Protein AF-A0A7V0X147-F1 (afdb_monomer)

Sequence (167 aa):
MKLLFHTTAVLPLVLAFLLTGSRGYAANDAGSRASFTRGGWVGARYVGMGKAAEVTANDVFAIYWNPAGLSSLKARETLSQDEVSEKARRGEIKDITEKDLIRFSEEGSEKNFLQVGVSACMLDIEREAGFFGAAFNLFKGVGGAGVYTIQSRDIESRDESGAFVKN

Foldseek 3Di:
DPVVVVVVVVVVVVVVVVVPPPPDPPLPPVDDPCCVLVVLFFDPVCVVVVSPCLVPPQAQCCVRRPVVSQQNVQLDPADDPVRQVVCVVVVVVVPHDVVSVVCPPPPDSPNKDKGWGKGKDASDPQKIKIKIKIWIDDPNGIDMDMDIDMGGRDDQDADPVRDTDDD

Structure (mmCIF, N/CA/C/O backbone):
data_AF-A0A7V0X147-F1
#
_entry.id   AF-A0A7V0X147-F1
#
loop_
_atom_site.group_PDB
_atom_site.id
_atom_site.type_symbol
_atom_site.label_atom_id
_atom_site.label_alt_id
_atom_site.label_comp_id
_atom_site.label_asym_id
_atom_site.label_entity_id
_atom_site.label_seq_id
_atom_site.pdbx_PDB_ins_code
_atom_site.Cartn_x
_atom_site.Cartn_y
_atom_site.Cartn_z
_atom_site.occupancy
_atom_site.B_iso_or_equiv
_atom_site.auth_seq_id
_atom_site.auth_comp_id
_atom_site.auth_asym_id
_atom_site.auth_atom_id
_atom_site.pdbx_PDB_model_num
ATOM 1 N N . MET A 1 1 ? 13.358 49.218 -32.669 1.00 52.78 1 MET A N 1
ATOM 2 C CA . MET A 1 1 ? 13.447 47.848 -33.233 1.00 52.78 1 MET A CA 1
ATOM 3 C C . MET A 1 1 ? 14.453 46.936 -32.494 1.00 52.78 1 MET A C 1
ATOM 5 O O . MET A 1 1 ? 15.038 46.068 -33.120 1.00 52.78 1 MET A O 1
ATOM 9 N N . LYS A 1 2 ? 14.671 47.092 -31.170 1.00 46.34 2 LYS A N 1
ATOM 10 C CA . LYS A 1 2 ? 15.605 46.253 -30.372 1.00 46.34 2 LYS A CA 1
ATOM 11 C C . LYS A 1 2 ? 14.904 45.264 -29.417 1.00 46.34 2 LYS A C 1
ATOM 13 O O . LYS A 1 2 ? 15.499 44.252 -29.070 1.00 46.34 2 LYS A O 1
ATOM 18 N N . LEU A 1 3 ? 13.641 45.509 -29.041 1.00 49.47 3 LEU A N 1
ATOM 19 C CA . LEU A 1 3 ? 12.877 44.633 -28.132 1.00 49.47 3 LEU A CA 1
ATOM 20 C C . LEU A 1 3 ? 12.336 43.349 -28.796 1.00 49.47 3 LEU A C 1
ATOM 22 O O . LEU A 1 3 ? 12.219 42.328 -28.123 1.00 49.47 3 LEU A O 1
ATOM 26 N N . LEU A 1 4 ? 12.042 43.374 -30.104 1.00 52.47 4 LEU A N 1
ATOM 27 C CA . LEU A 1 4 ? 11.552 42.184 -30.819 1.00 52.47 4 LEU A CA 1
ATOM 28 C C . LEU A 1 4 ? 12.638 41.106 -30.986 1.00 52.47 4 LEU A C 1
ATOM 30 O O . LEU A 1 4 ? 12.338 39.929 -30.874 1.00 52.47 4 LEU A O 1
ATOM 34 N N . PHE A 1 5 ? 13.904 41.493 -31.176 1.00 51.41 5 PHE A N 1
ATOM 35 C CA . PHE A 1 5 ? 15.001 40.533 -31.368 1.00 51.41 5 PHE A CA 1
ATOM 36 C C . PHE A 1 5 ? 15.363 39.751 -30.095 1.00 51.41 5 PHE A C 1
ATOM 38 O O . PHE A 1 5 ? 15.752 38.588 -30.179 1.00 51.41 5 PHE A O 1
ATOM 45 N N . HIS A 1 6 ? 15.214 40.364 -28.915 1.00 54.12 6 HIS A N 1
ATOM 46 C CA . HIS A 1 6 ? 15.492 39.691 -27.642 1.00 54.12 6 HIS A CA 1
ATOM 47 C C . HIS A 1 6 ? 14.435 38.622 -27.339 1.00 54.12 6 HIS A C 1
ATOM 49 O O . HIS A 1 6 ? 14.774 37.525 -26.917 1.00 54.12 6 HIS A O 1
ATOM 55 N N . THR A 1 7 ? 13.159 38.897 -27.616 1.00 55.97 7 THR A N 1
ATOM 56 C CA . THR A 1 7 ? 12.064 37.944 -27.366 1.00 55.97 7 THR A CA 1
ATOM 57 C C . THR A 1 7 ? 12.078 36.765 -28.343 1.00 55.97 7 THR A C 1
ATOM 59 O O . THR A 1 7 ? 11.852 35.630 -27.924 1.00 55.97 7 THR A O 1
ATOM 62 N N . THR A 1 8 ? 12.447 36.985 -29.611 1.00 60.41 8 THR A N 1
ATOM 63 C CA . THR A 1 8 ? 12.590 35.906 -30.606 1.00 60.41 8 THR A CA 1
ATOM 64 C C . THR A 1 8 ? 13.800 35.001 -30.367 1.00 60.41 8 THR A C 1
ATOM 66 O O . THR A 1 8 ? 13.773 33.852 -30.791 1.00 60.41 8 THR A O 1
ATOM 69 N N . ALA A 1 9 ? 14.851 35.485 -29.692 1.00 62.03 9 ALA A N 1
ATOM 70 C CA . ALA A 1 9 ? 16.043 34.693 -29.366 1.00 62.03 9 ALA A CA 1
ATOM 71 C C . ALA A 1 9 ? 15.890 33.864 -28.076 1.00 62.03 9 ALA A C 1
ATOM 73 O O . ALA A 1 9 ? 16.497 32.803 -27.945 1.00 62.03 9 ALA A O 1
ATOM 74 N N . VAL A 1 10 ? 15.052 34.312 -27.135 1.00 70.44 10 VAL A N 1
ATOM 75 C CA . VAL A 1 10 ? 14.797 33.599 -25.870 1.00 70.44 10 VAL A CA 1
ATOM 76 C C . VAL A 1 10 ? 13.910 32.369 -26.089 1.00 70.44 10 VAL A C 1
ATOM 78 O O . VAL A 1 10 ? 14.137 31.333 -25.470 1.00 70.44 10 VAL A O 1
ATOM 81 N N . LEU A 1 11 ? 12.947 32.440 -27.012 1.00 71.94 11 LEU A N 1
ATOM 82 C CA . LEU A 1 11 ? 12.031 31.334 -27.316 1.00 71.94 11 LEU A CA 1
ATOM 83 C C . LEU A 1 11 ? 12.739 30.026 -27.751 1.00 71.94 11 LEU A C 1
ATOM 85 O O . LEU A 1 11 ? 12.450 28.982 -27.163 1.00 71.94 11 LEU A O 1
ATOM 89 N N . PRO A 1 12 ? 13.688 30.030 -28.714 1.00 74.31 12 PRO A N 1
ATOM 90 C CA . PRO A 1 12 ? 14.413 28.819 -29.095 1.00 74.31 12 PRO A CA 1
ATOM 91 C C . PRO A 1 12 ? 15.383 28.344 -28.006 1.00 74.31 12 PRO A C 1
ATOM 93 O O . PRO A 1 12 ? 15.622 27.146 -27.905 1.00 74.31 12 PRO A O 1
ATOM 96 N N . LEU A 1 13 ? 15.905 29.242 -27.162 1.00 76.38 13 LEU A N 1
ATOM 97 C CA . LEU A 1 13 ? 16.784 28.884 -26.043 1.00 76.38 13 LEU A CA 1
ATOM 98 C C . LEU A 1 13 ? 16.019 28.128 -24.944 1.00 76.38 13 LEU A C 1
ATOM 100 O O . LEU A 1 13 ? 16.493 27.114 -24.437 1.00 76.38 13 LEU A O 1
ATOM 104 N N . VAL A 1 14 ? 14.808 28.587 -24.617 1.00 76.19 14 VAL A N 1
ATOM 105 C CA . VAL A 1 14 ? 13.903 27.906 -23.678 1.00 76.19 14 VAL A CA 1
ATOM 106 C C . VAL A 1 14 ? 13.452 26.559 -24.249 1.00 76.19 14 VAL A C 1
ATOM 108 O O . VAL A 1 14 ? 13.434 25.563 -23.528 1.00 76.19 14 VAL A O 1
ATOM 111 N N . LEU A 1 15 ? 13.160 26.497 -25.552 1.00 74.44 15 LEU A N 1
ATOM 112 C CA . LEU A 1 15 ? 12.795 25.250 -26.223 1.00 74.44 15 LEU A CA 1
ATOM 113 C C . LEU A 1 15 ? 13.964 24.250 -26.262 1.00 74.44 15 LEU A C 1
ATOM 115 O O . LEU A 1 15 ? 13.760 23.064 -26.020 1.00 74.44 15 LEU A O 1
ATOM 119 N N . ALA A 1 16 ? 15.195 24.718 -26.484 1.00 74.25 16 ALA A N 1
ATOM 120 C CA . ALA A 1 16 ? 16.396 23.888 -26.413 1.00 74.25 16 ALA A CA 1
ATOM 121 C C . ALA A 1 16 ? 16.647 23.359 -24.990 1.00 74.25 16 ALA A C 1
ATOM 123 O O . ALA A 1 16 ? 16.967 22.183 -24.836 1.00 74.25 16 ALA A O 1
ATOM 124 N N . PHE A 1 17 ? 16.426 24.182 -23.956 1.00 72.06 17 PHE A N 1
ATOM 125 C CA . PHE A 1 17 ? 16.556 23.769 -22.555 1.00 72.06 17 PHE A CA 1
ATOM 126 C C . PHE A 1 17 ? 15.520 22.700 -22.162 1.00 72.06 17 PHE A C 1
ATOM 128 O O . PHE A 1 17 ? 15.862 21.717 -21.502 1.00 72.06 17 PHE A O 1
ATOM 135 N N . LEU A 1 18 ? 14.276 22.838 -22.640 1.00 67.44 18 LEU A N 1
ATOM 136 C CA . LEU A 1 18 ? 13.210 21.843 -22.455 1.00 67.44 18 LEU A CA 1
ATOM 137 C C . LEU A 1 18 ? 13.515 20.511 -23.161 1.00 67.44 18 LEU A C 1
ATOM 139 O O . LEU A 1 18 ? 13.162 19.453 -22.646 1.00 67.44 18 LEU A O 1
ATOM 143 N N . LEU A 1 19 ? 14.203 20.545 -24.307 1.00 64.12 19 LEU A N 1
ATOM 144 C CA . LEU A 1 19 ? 14.570 19.348 -25.073 1.00 64.12 19 LEU A CA 1
ATOM 145 C C . LEU A 1 19 ? 15.818 18.628 -24.531 1.00 64.12 19 LEU A C 1
ATOM 147 O O . LEU A 1 19 ? 16.007 17.446 -24.810 1.00 64.12 19 LEU A O 1
ATOM 151 N N . THR A 1 20 ? 16.663 19.301 -23.742 1.00 62.69 20 THR A N 1
ATOM 152 C CA . THR A 1 20 ? 17.850 18.693 -23.110 1.00 62.69 20 THR A CA 1
ATOM 153 C C . THR A 1 20 ? 17.591 18.076 -21.733 1.00 62.69 20 THR A C 1
ATOM 155 O O . THR A 1 20 ? 18.425 17.311 -21.252 1.00 62.69 20 THR A O 1
ATOM 158 N N . GLY A 1 21 ? 16.442 18.356 -21.106 1.00 58.91 21 GLY A N 1
ATOM 159 C CA . GLY A 1 21 ? 16.106 17.882 -19.754 1.00 58.91 21 GLY A CA 1
ATOM 160 C C . GLY A 1 21 ? 15.777 16.388 -19.625 1.00 58.91 21 GLY A C 1
ATOM 161 O O . GLY A 1 21 ? 15.539 15.915 -18.520 1.00 58.91 21 GLY A O 1
ATOM 162 N N . SER A 1 22 ? 15.755 15.629 -20.723 1.00 57.16 22 SER A N 1
ATOM 163 C CA . SER A 1 22 ? 15.325 14.221 -20.749 1.00 57.16 22 SER A CA 1
ATOM 164 C C . SER A 1 22 ? 16.465 13.204 -20.886 1.00 57.16 22 SER A C 1
ATOM 166 O O . SER A 1 22 ? 16.212 12.015 -21.081 1.00 57.16 22 SER A O 1
ATOM 168 N N . ARG A 1 23 ? 17.732 13.622 -20.762 1.00 53.44 23 ARG A N 1
ATOM 169 C CA . ARG A 1 23 ? 18.873 12.698 -20.855 1.00 53.44 23 ARG A CA 1
ATOM 170 C C . ARG A 1 23 ? 19.369 12.242 -19.486 1.00 53.44 23 ARG A C 1
ATOM 172 O O . ARG A 1 23 ? 20.129 12.946 -18.833 1.00 53.44 23 ARG A O 1
ATOM 179 N N . GLY A 1 24 ? 19.002 11.007 -19.138 1.00 50.97 24 GLY A N 1
ATOM 180 C CA . GLY A 1 24 ? 19.807 10.147 -18.269 1.00 50.97 24 GLY A CA 1
ATOM 181 C C . GLY A 1 24 ? 19.207 9.805 -16.910 1.00 50.97 24 GLY A C 1
ATOM 182 O O . GLY A 1 24 ? 19.814 10.109 -15.891 1.00 50.97 24 GLY A O 1
ATOM 183 N N . TYR A 1 25 ? 18.093 9.069 -16.876 1.00 50.16 25 TYR A N 1
ATOM 184 C CA . TYR A 1 25 ? 17.913 8.100 -15.792 1.00 50.16 25 TYR A CA 1
ATOM 185 C C . TYR A 1 25 ? 18.657 6.829 -16.196 1.00 50.16 25 TYR A C 1
ATOM 187 O O . TYR A 1 25 ? 18.119 5.970 -16.885 1.00 50.16 25 TYR A O 1
ATOM 195 N N . ALA A 1 26 ? 19.932 6.739 -15.819 1.00 47.38 26 ALA A N 1
ATOM 196 C CA . ALA A 1 26 ? 20.618 5.457 -15.814 1.00 47.38 26 ALA A CA 1
ATOM 197 C C . ALA A 1 26 ? 19.990 4.616 -14.693 1.00 47.38 26 ALA A C 1
ATOM 199 O O . ALA A 1 26 ? 20.231 4.862 -13.510 1.00 47.38 26 ALA A O 1
ATOM 200 N N . ALA A 1 27 ? 19.126 3.672 -15.068 1.00 51.88 27 ALA A N 1
ATOM 201 C CA . ALA A 1 27 ? 18.569 2.682 -14.161 1.00 51.88 27 ALA A CA 1
ATOM 202 C C . ALA A 1 27 ? 19.708 1.777 -13.667 1.00 51.88 27 ALA A C 1
ATOM 204 O O . ALA A 1 27 ? 20.129 0.846 -14.343 1.00 51.88 27 ALA A O 1
ATOM 205 N N . ASN A 1 28 ? 20.243 2.072 -12.483 1.00 48.94 28 ASN A N 1
ATOM 206 C CA . ASN A 1 28 ? 21.369 1.332 -11.904 1.00 48.94 28 ASN A CA 1
ATOM 207 C C . ASN A 1 28 ? 20.924 0.096 -11.094 1.00 48.94 28 ASN A C 1
ATOM 209 O O . ASN A 1 28 ? 21.684 -0.424 -10.286 1.00 48.94 28 A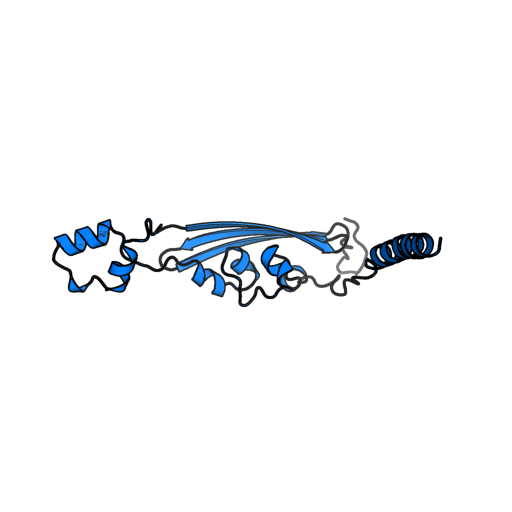SN A O 1
ATOM 213 N N . ASP A 1 29 ? 19.682 -0.364 -11.286 1.00 50.59 29 ASP A N 1
ATOM 214 C CA . ASP A 1 29 ? 19.067 -1.455 -10.509 1.00 50.59 29 ASP A CA 1
ATOM 215 C C . ASP A 1 29 ? 18.455 -2.548 -11.418 1.00 50.59 29 ASP A C 1
ATOM 217 O O . ASP A 1 29 ? 17.536 -3.284 -11.043 1.00 50.59 29 ASP A O 1
ATOM 221 N N . ALA A 1 30 ? 18.971 -2.650 -12.650 1.00 46.66 30 ALA A N 1
ATOM 222 C CA . ALA A 1 30 ? 18.431 -3.462 -13.747 1.00 46.66 30 ALA A CA 1
ATOM 223 C C . ALA A 1 30 ? 18.626 -4.990 -13.595 1.00 46.66 30 ALA A C 1
ATOM 225 O O . ALA A 1 30 ? 18.165 -5.769 -14.428 1.00 46.66 30 ALA A O 1
ATOM 226 N N . GLY A 1 31 ? 19.244 -5.480 -12.517 1.00 51.84 31 GLY A N 1
ATOM 227 C CA . GLY A 1 31 ? 19.569 -6.909 -12.366 1.00 51.84 31 GLY A CA 1
ATOM 228 C C . GLY A 1 31 ? 18.990 -7.612 -11.140 1.00 51.84 31 GLY A C 1
ATOM 229 O O . GLY A 1 31 ? 19.037 -8.841 -11.070 1.00 51.84 31 GLY A O 1
ATOM 230 N N . SER A 1 32 ? 18.462 -6.885 -10.150 1.00 56.84 32 SER A N 1
ATOM 231 C CA . SER A 1 32 ? 18.075 -7.529 -8.895 1.00 56.84 32 SER A CA 1
ATOM 232 C C . SER A 1 32 ? 16.745 -8.264 -9.049 1.00 56.84 32 SER A C 1
ATOM 234 O O . SER A 1 32 ? 15.712 -7.676 -9.359 1.00 56.84 32 SER A O 1
ATOM 236 N N . ARG A 1 33 ? 16.729 -9.565 -8.740 1.00 57.81 33 ARG A N 1
ATOM 237 C CA . ARG A 1 33 ? 15.488 -10.361 -8.673 1.00 57.81 33 ARG A CA 1
ATOM 238 C C . ARG A 1 33 ? 14.479 -9.799 -7.657 1.00 57.81 33 ARG A C 1
ATOM 240 O O . ARG A 1 33 ? 13.333 -10.217 -7.678 1.00 57.81 33 ARG A O 1
ATOM 247 N N . ALA A 1 34 ? 14.887 -8.850 -6.805 1.00 60.16 34 ALA A N 1
ATOM 248 C CA . ALA A 1 34 ? 14.052 -8.135 -5.839 1.00 60.16 34 ALA A CA 1
ATOM 249 C C . ALA A 1 34 ? 13.796 -6.650 -6.194 1.00 60.16 34 ALA A C 1
ATOM 251 O O . ALA A 1 34 ? 13.282 -5.910 -5.356 1.00 60.16 34 ALA A O 1
ATOM 252 N N . SER A 1 35 ? 14.122 -6.176 -7.408 1.00 60.06 35 SER A N 1
ATOM 253 C CA . SER A 1 35 ? 13.930 -4.757 -7.782 1.00 60.06 35 SER A CA 1
ATOM 254 C C . SER A 1 35 ? 12.469 -4.297 -7.652 1.00 60.06 35 SER A C 1
ATOM 256 O O . SER A 1 35 ? 12.202 -3.121 -7.422 1.00 60.06 35 SER A O 1
ATOM 258 N N . PHE A 1 36 ? 11.505 -5.218 -7.713 1.00 63.56 36 PHE A N 1
ATOM 259 C CA . PHE A 1 36 ? 10.085 -4.907 -7.558 1.00 63.56 36 PHE A CA 1
ATOM 260 C C . PHE A 1 36 ? 9.676 -4.506 -6.134 1.00 63.56 36 PHE A C 1
ATOM 262 O O . PHE A 1 36 ? 8.744 -3.720 -5.996 1.00 63.56 36 PHE A O 1
ATOM 269 N N . THR A 1 37 ? 10.343 -4.980 -5.077 1.00 66.75 37 THR A N 1
ATOM 270 C CA . THR A 1 37 ? 10.067 -4.516 -3.701 1.00 66.75 37 THR A CA 1
ATOM 271 C C . THR A 1 37 ? 10.859 -3.263 -3.348 1.00 66.75 37 THR A C 1
ATOM 273 O O . THR A 1 37 ? 10.400 -2.460 -2.546 1.00 66.75 37 THR A O 1
ATOM 276 N N . ARG A 1 38 ? 12.023 -3.053 -3.974 1.00 69.06 38 ARG A N 1
ATOM 277 C CA . ARG A 1 38 ? 12.865 -1.863 -3.747 1.00 69.06 38 ARG A CA 1
ATOM 278 C C . ARG A 1 38 ? 12.480 -0.650 -4.589 1.00 69.06 38 ARG A C 1
ATOM 280 O O . ARG A 1 38 ? 12.786 0.476 -4.212 1.00 69.06 38 ARG A O 1
ATOM 287 N N . GLY A 1 39 ? 11.814 -0.864 -5.723 1.00 71.12 39 GLY A N 1
ATOM 288 C CA . GLY A 1 39 ? 11.533 0.186 -6.700 1.00 71.12 39 GLY A CA 1
ATOM 289 C C . GLY A 1 39 ? 10.588 1.281 -6.203 1.00 71.12 39 GLY A C 1
ATOM 290 O O . GLY A 1 39 ? 10.624 2.384 -6.749 1.00 71.12 39 GLY A O 1
ATOM 291 N N . GLY A 1 40 ? 9.783 1.015 -5.170 1.00 78.31 40 GLY A N 1
ATOM 292 C CA . GLY A 1 40 ? 8.925 2.018 -4.548 1.00 78.31 40 GLY A CA 1
ATOM 293 C C . GLY A 1 40 ? 7.929 2.638 -5.531 1.00 78.31 40 GLY A C 1
ATOM 294 O O . GLY A 1 40 ? 7.903 3.855 -5.701 1.00 78.31 40 GLY A O 1
ATOM 295 N N . TRP A 1 41 ? 7.177 1.799 -6.243 1.00 82.88 41 TRP A N 1
ATOM 296 C CA . TRP A 1 41 ? 6.396 2.199 -7.423 1.00 82.88 41 TRP A CA 1
ATOM 297 C C . TRP A 1 41 ? 4.878 2.043 -7.269 1.00 82.88 41 TRP A C 1
ATOM 299 O O . TRP A 1 41 ? 4.116 2.519 -8.110 1.00 82.88 41 TRP A O 1
ATOM 309 N N . VAL A 1 42 ? 4.420 1.366 -6.215 1.00 87.44 42 VAL A N 1
ATOM 310 C CA . VAL A 1 42 ? 2.998 1.078 -6.014 1.00 87.44 42 VAL A CA 1
ATOM 311 C C . VAL A 1 42 ? 2.267 2.330 -5.521 1.00 87.44 42 VAL A C 1
ATOM 313 O O . VAL A 1 42 ? 2.596 2.883 -4.478 1.00 87.44 42 VAL A O 1
ATOM 316 N N . GLY A 1 43 ? 1.243 2.773 -6.249 1.00 87.38 43 GLY A N 1
ATOM 317 C CA . GLY A 1 43 ? 0.426 3.930 -5.884 1.00 87.38 43 GLY A CA 1
ATOM 318 C C . GLY A 1 43 ? 1.048 5.263 -6.318 1.00 87.38 43 GLY A C 1
ATOM 319 O O . GLY A 1 43 ? 2.035 5.739 -5.758 1.00 87.38 43 GLY A O 1
ATOM 320 N N . ALA A 1 44 ? 0.405 5.920 -7.288 1.00 86.69 44 ALA A N 1
ATOM 321 C CA . ALA A 1 44 ? 0.894 7.161 -7.898 1.00 86.69 44 ALA A CA 1
ATOM 322 C C . ALA A 1 44 ? 1.126 8.298 -6.887 1.00 86.69 44 ALA A C 1
ATOM 324 O O . ALA A 1 44 ? 2.093 9.047 -7.012 1.00 86.69 44 ALA A O 1
ATOM 325 N N . ARG A 1 45 ? 0.280 8.394 -5.850 1.00 88.62 45 ARG A N 1
ATOM 326 C CA . ARG A 1 45 ? 0.427 9.366 -4.753 1.00 88.62 45 ARG A CA 1
ATOM 327 C C . ARG A 1 45 ? 1.797 9.246 -4.087 1.00 88.62 45 ARG A C 1
ATOM 329 O O . ARG A 1 45 ? 2.493 10.239 -3.916 1.00 88.62 45 ARG A O 1
ATOM 336 N N . TYR A 1 46 ? 2.189 8.027 -3.745 1.00 89.6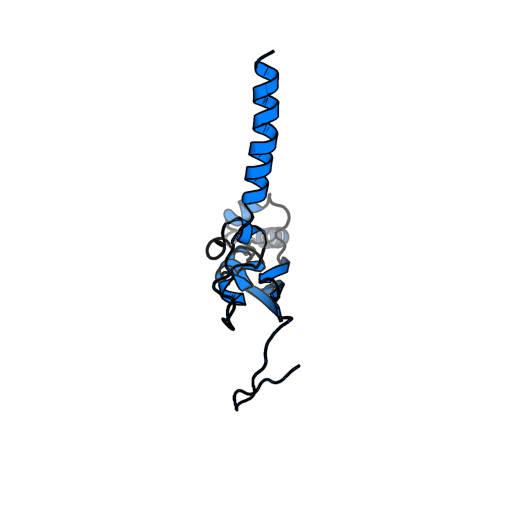2 46 TYR A N 1
ATOM 337 C CA . TYR A 1 46 ? 3.423 7.757 -3.020 1.00 89.62 46 TYR A CA 1
ATOM 338 C C . TYR A 1 46 ? 4.662 7.931 -3.893 1.00 89.62 46 TYR A C 1
ATOM 340 O O . TYR A 1 46 ? 5.685 8.433 -3.427 1.00 89.62 46 TYR A O 1
ATOM 348 N N . VAL A 1 47 ? 4.545 7.595 -5.179 1.00 88.62 47 VAL A N 1
ATOM 349 C CA . VAL A 1 47 ? 5.580 7.895 -6.174 1.00 88.62 47 VAL A CA 1
ATOM 350 C C . VAL A 1 47 ? 5.773 9.408 -6.307 1.00 88.62 47 VAL A C 1
ATOM 352 O O . VAL A 1 47 ? 6.905 9.882 -6.237 1.00 88.62 47 VAL A O 1
ATOM 355 N N . GLY A 1 48 ? 4.684 10.180 -6.405 1.00 85.94 48 GLY A N 1
ATOM 356 C CA . GLY A 1 48 ? 4.725 11.646 -6.446 1.00 85.94 48 GLY A CA 1
ATOM 357 C C . GLY A 1 48 ? 5.301 12.286 -5.177 1.00 85.94 48 GLY A C 1
ATOM 358 O O . GLY A 1 48 ? 5.918 13.343 -5.245 1.00 85.94 48 GLY A O 1
ATOM 359 N N . MET A 1 49 ? 5.179 11.6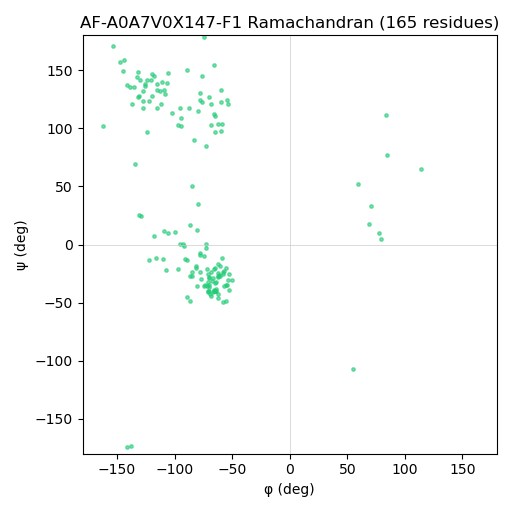14 -4.030 1.00 87.69 49 MET A N 1
ATOM 360 C CA . MET A 1 49 ? 5.800 12.011 -2.759 1.00 87.69 49 MET A CA 1
ATOM 361 C C . MET A 1 49 ? 7.284 11.616 -2.651 1.00 87.69 49 MET A C 1
ATOM 363 O O . MET A 1 49 ? 7.851 11.646 -1.561 1.00 87.69 49 MET A O 1
ATOM 367 N N . GLY A 1 50 ? 7.922 11.206 -3.750 1.00 87.25 50 GLY A N 1
ATOM 368 C CA . GLY A 1 50 ? 9.328 10.811 -3.745 1.00 87.25 50 GLY A CA 1
ATOM 369 C C . GLY A 1 50 ? 9.577 9.492 -3.017 1.00 87.25 50 GLY A C 1
ATOM 370 O O . GLY A 1 50 ? 10.631 9.326 -2.412 1.00 87.25 50 GLY A O 1
ATOM 371 N N . LYS A 1 51 ? 8.617 8.554 -3.070 1.00 87.81 51 LYS A N 1
ATOM 372 C CA . LYS A 1 51 ? 8.700 7.217 -2.449 1.00 87.81 51 LYS A CA 1
ATOM 373 C C . LYS A 1 51 ? 8.674 7.225 -0.912 1.00 87.81 51 LYS A C 1
ATOM 375 O O . LYS A 1 51 ? 8.985 6.217 -0.288 1.00 87.81 51 LYS A O 1
ATOM 380 N N . ALA A 1 52 ? 8.225 8.318 -0.288 1.00 85.88 52 ALA A N 1
ATOM 381 C CA . ALA A 1 52 ? 8.093 8.470 1.170 1.00 85.88 52 ALA A CA 1
ATOM 382 C C . ALA A 1 52 ? 6.830 7.796 1.762 1.00 85.88 52 ALA A C 1
ATOM 384 O O . ALA A 1 52 ? 6.189 8.302 2.689 1.00 85.88 52 ALA A O 1
ATOM 385 N N . ALA A 1 53 ? 6.428 6.661 1.198 1.00 86.75 53 ALA A N 1
ATOM 386 C CA . ALA A 1 53 ? 5.186 5.984 1.554 1.00 86.75 53 ALA A CA 1
ATOM 387 C C . ALA A 1 53 ? 5.276 5.186 2.859 1.00 86.75 53 ALA A C 1
ATOM 389 O O . ALA A 1 53 ? 4.257 4.923 3.482 1.00 86.75 53 ALA A O 1
ATOM 390 N N . GLU A 1 54 ? 6.479 4.786 3.270 1.00 85.75 54 GLU A N 1
ATOM 391 C CA . GLU A 1 54 ? 6.697 3.898 4.419 1.00 85.75 54 GLU A CA 1
ATOM 392 C C . GLU A 1 54 ? 6.035 4.423 5.703 1.00 85.75 54 GLU A C 1
ATOM 394 O O . GLU A 1 54 ? 5.492 3.653 6.492 1.00 85.75 54 GLU A O 1
ATOM 399 N N . VAL A 1 55 ? 6.010 5.746 5.883 1.00 87.56 55 VAL A N 1
ATOM 400 C CA . VAL A 1 55 ? 5.404 6.407 7.052 1.00 87.56 55 VAL A CA 1
ATOM 401 C C . VAL A 1 55 ? 3.979 6.896 6.771 1.00 87.56 55 VAL A C 1
ATOM 403 O O . VAL A 1 55 ? 3.208 7.135 7.696 1.00 87.56 55 VAL A O 1
ATOM 406 N N . THR A 1 56 ? 3.617 7.076 5.499 1.00 88.69 56 THR A N 1
ATOM 407 C CA . THR A 1 56 ? 2.395 7.795 5.101 1.00 88.69 56 THR A CA 1
ATOM 408 C C . THR A 1 56 ? 1.315 6.906 4.497 1.00 88.69 56 THR A C 1
ATOM 410 O O . THR A 1 56 ? 0.182 7.366 4.350 1.00 88.69 56 THR A O 1
ATOM 413 N N . ALA A 1 57 ? 1.638 5.656 4.157 1.00 89.88 57 ALA A N 1
ATOM 414 C CA . ALA A 1 57 ? 0.703 4.723 3.555 1.00 89.88 57 ALA A CA 1
ATOM 415 C C . ALA A 1 57 ? -0.422 4.379 4.533 1.00 89.88 57 ALA A C 1
ATOM 417 O O . ALA A 1 57 ? -0.211 3.731 5.555 1.00 89.88 57 ALA A O 1
ATOM 418 N N . ASN A 1 58 ? -1.625 4.831 4.199 1.00 89.94 58 ASN A N 1
ATOM 419 C CA . ASN A 1 58 ? -2.828 4.688 5.013 1.00 89.94 58 ASN A CA 1
ATOM 420 C C . ASN A 1 58 ? -4.018 4.152 4.202 1.00 89.94 58 ASN A C 1
ATOM 422 O O . ASN A 1 58 ? -5.172 4.418 4.521 1.00 89.94 58 ASN A O 1
ATOM 426 N N . ASP A 1 59 ? -3.722 3.432 3.121 1.00 89.38 59 ASP A N 1
ATOM 427 C CA . ASP A 1 59 ? -4.676 2.848 2.182 1.00 89.38 59 ASP A CA 1
ATOM 428 C C . ASP A 1 59 ? -4.249 1.423 1.786 1.00 89.38 59 ASP A C 1
ATOM 430 O O . ASP A 1 59 ? -3.299 0.859 2.324 1.00 89.38 59 ASP A O 1
ATOM 434 N N . VAL A 1 60 ? -4.951 0.821 0.832 1.00 90.81 60 VAL A N 1
ATOM 435 C CA . VAL A 1 60 ? -4.662 -0.505 0.271 1.00 90.81 60 VAL A CA 1
ATOM 436 C C . VAL A 1 60 ? -3.218 -0.663 -0.231 1.00 90.81 60 VAL A C 1
ATOM 438 O O . VAL A 1 60 ? -2.685 -1.772 -0.218 1.00 90.81 60 VAL A O 1
ATOM 441 N N . PHE A 1 61 ? -2.534 0.419 -0.615 1.00 91.38 61 PHE A N 1
ATOM 442 C CA . PHE A 1 61 ? -1.130 0.364 -1.021 1.00 91.38 61 PHE A CA 1
ATOM 443 C C . PHE A 1 61 ? -0.174 0.194 0.174 1.00 91.38 61 PHE A C 1
ATOM 445 O O . PHE A 1 61 ? 0.994 -0.147 -0.024 1.00 91.38 61 PHE A O 1
ATOM 452 N N . ALA A 1 62 ? -0.657 0.322 1.416 1.00 92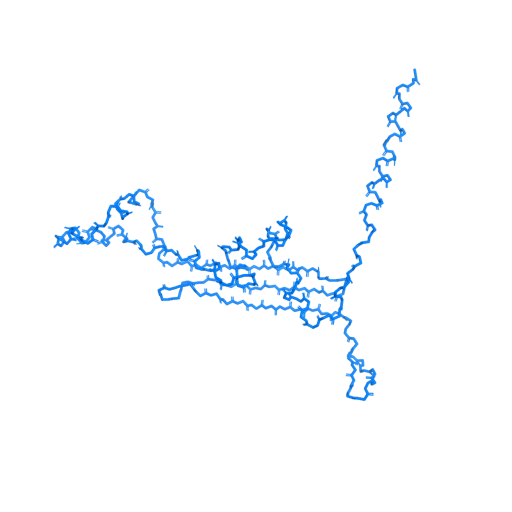.19 62 ALA A N 1
ATOM 453 C CA . ALA A 1 62 ? 0.081 -0.055 2.623 1.00 92.19 62 ALA A CA 1
ATOM 454 C C . ALA A 1 62 ? 0.492 -1.538 2.620 1.00 92.19 62 ALA A C 1
ATOM 456 O O . ALA A 1 62 ? 1.517 -1.875 3.204 1.00 92.19 62 ALA A O 1
ATOM 457 N N . ILE A 1 63 ? -0.226 -2.410 1.893 1.00 91.31 63 ILE A N 1
ATOM 458 C CA . ILE A 1 63 ? 0.163 -3.819 1.677 1.00 91.31 63 ILE A CA 1
ATOM 459 C C . ILE A 1 63 ? 1.574 -3.925 1.070 1.00 91.31 63 ILE A C 1
ATOM 461 O O . ILE A 1 63 ? 2.305 -4.861 1.387 1.00 91.31 63 ILE A O 1
ATOM 465 N N . TYR A 1 64 ? 1.958 -2.976 0.210 1.00 90.50 64 TYR A N 1
ATOM 466 C CA . TYR A 1 64 ? 3.280 -2.937 -0.419 1.00 90.50 64 TYR A CA 1
ATOM 467 C C . TYR A 1 64 ? 4.302 -2.158 0.406 1.00 90.50 64 TYR A C 1
ATOM 469 O O . TYR A 1 64 ? 5.435 -2.601 0.561 1.00 90.50 64 TYR A O 1
ATOM 477 N N . TRP A 1 65 ? 3.910 -0.988 0.909 1.00 90.31 65 TRP A N 1
ATOM 478 C CA . TRP A 1 65 ? 4.852 -0.043 1.504 1.00 90.31 65 TRP A CA 1
ATOM 479 C C . TRP A 1 65 ? 5.138 -0.290 2.980 1.00 90.31 65 TRP A C 1
ATOM 481 O O . TRP A 1 65 ? 6.293 -0.272 3.390 1.00 90.31 65 TRP A O 1
ATOM 491 N N . ASN A 1 66 ? 4.090 -0.473 3.782 1.00 91.75 66 ASN A N 1
ATOM 492 C CA . ASN A 1 66 ? 4.193 -0.702 5.217 1.00 91.75 66 ASN A CA 1
ATOM 493 C C . ASN A 1 66 ? 2.871 -1.291 5.734 1.00 91.75 66 ASN A C 1
ATOM 495 O O . ASN A 1 66 ? 1.917 -0.539 5.964 1.00 91.75 66 ASN A O 1
ATOM 499 N N . PRO A 1 67 ? 2.804 -2.610 5.980 1.00 89.31 67 PRO A N 1
ATOM 500 C CA . PRO A 1 67 ? 1.586 -3.258 6.453 1.00 89.31 67 PRO A CA 1
ATOM 501 C C . PRO A 1 67 ? 1.037 -2.683 7.767 1.00 89.31 67 PRO A C 1
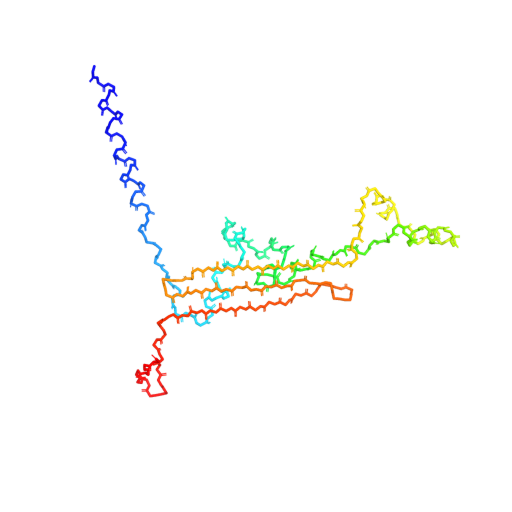ATOM 503 O O . PRO A 1 67 ? -0.164 -2.784 8.007 1.00 89.31 67 PRO A O 1
ATOM 506 N N . ALA A 1 68 ? 1.857 -2.028 8.603 1.00 88.69 68 ALA A N 1
ATOM 507 C CA . ALA A 1 68 ? 1.370 -1.354 9.810 1.00 88.69 68 ALA A CA 1
ATOM 508 C C . ALA A 1 68 ? 0.381 -0.219 9.487 1.00 88.69 68 ALA A C 1
ATOM 510 O O . ALA A 1 68 ? -0.536 0.045 10.268 1.00 88.69 68 ALA A O 1
ATOM 511 N N . GLY A 1 69 ? 0.508 0.395 8.307 1.00 87.31 69 GLY A N 1
ATOM 512 C CA . GLY A 1 69 ? -0.403 1.409 7.787 1.00 87.31 69 GLY A CA 1
ATOM 513 C C . GLY A 1 69 ? -1.837 0.915 7.592 1.00 87.31 69 GLY A C 1
ATOM 514 O O . GLY A 1 69 ? -2.773 1.696 7.746 1.00 87.31 69 GLY A O 1
ATOM 515 N N . LEU A 1 70 ? -2.053 -0.390 7.379 1.00 88.06 70 LEU A N 1
ATOM 516 C CA . LEU A 1 70 ? -3.399 -0.976 7.282 1.00 88.06 70 LEU A CA 1
ATOM 517 C C . LEU A 1 70 ? -4.217 -0.783 8.564 1.00 88.06 70 LEU A C 1
ATOM 519 O O . LEU A 1 70 ? -5.439 -0.702 8.506 1.00 88.06 70 LEU A O 1
ATOM 523 N N . SER A 1 71 ? -3.566 -0.653 9.723 1.00 85.81 71 SER A N 1
ATOM 524 C CA . SER A 1 71 ? -4.264 -0.383 10.985 1.00 85.81 71 SER A CA 1
ATOM 525 C C . SER A 1 71 ? -5.005 0.959 10.987 1.00 85.81 71 SER A C 1
ATOM 527 O O . SER A 1 71 ? -5.999 1.099 11.695 1.00 85.81 71 SER A O 1
ATOM 529 N N . SER A 1 72 ? -4.575 1.920 10.163 1.00 83.88 72 SER A N 1
ATOM 530 C CA . SER A 1 72 ? -5.254 3.211 10.007 1.00 83.88 72 SER A CA 1
ATOM 531 C C . SER A 1 72 ? -6.585 3.106 9.257 1.00 83.88 72 SER A C 1
ATOM 533 O O . SER A 1 72 ? -7.453 3.953 9.446 1.00 83.88 72 SER A O 1
ATOM 535 N N . LEU A 1 73 ? -6.773 2.036 8.474 1.00 80.94 73 LEU A N 1
ATOM 536 C CA . LEU A 1 73 ? -8.043 1.713 7.825 1.00 80.94 73 LEU A CA 1
ATOM 537 C C . LEU A 1 73 ? -9.048 1.084 8.791 1.00 80.94 73 LEU A C 1
ATOM 539 O O . LEU A 1 73 ? -10.213 0.913 8.440 1.00 80.94 73 LEU A O 1
ATOM 543 N N . LYS A 1 74 ? -8.625 0.727 10.012 1.00 76.19 74 LYS A N 1
ATOM 544 C CA . LYS A 1 74 ? -9.537 0.189 11.014 1.00 76.19 74 LYS A CA 1
ATOM 545 C C . LYS A 1 74 ? -10.531 1.286 11.378 1.00 76.19 74 LYS A C 1
ATOM 547 O O . LYS A 1 74 ? -10.174 2.252 12.055 1.00 76.19 74 LYS A O 1
ATOM 552 N N . ALA A 1 75 ? -11.790 1.100 10.986 1.00 62.72 75 ALA A N 1
ATOM 553 C CA . ALA A 1 75 ? -12.885 1.867 11.553 1.00 62.72 75 ALA A CA 1
ATOM 554 C C . ALA A 1 75 ? -12.809 1.721 13.079 1.00 62.72 75 ALA A C 1
ATOM 556 O O . ALA A 1 75 ? -12.775 0.611 13.621 1.00 62.72 75 ALA A O 1
ATOM 557 N N . ARG A 1 76 ? -12.671 2.847 13.781 1.00 56.56 76 ARG A N 1
ATOM 558 C CA . ARG A 1 76 ? -12.629 2.856 15.243 1.00 56.56 76 ARG A CA 1
ATOM 559 C C . ARG A 1 76 ? -13.949 2.250 15.718 1.00 56.56 76 ARG A C 1
ATOM 561 O O . ARG A 1 76 ? -14.992 2.753 15.321 1.00 56.56 76 ARG A O 1
ATOM 568 N N . GLU A 1 77 ? -13.900 1.172 16.504 1.00 53.22 77 GLU A N 1
ATOM 569 C CA . GLU A 1 77 ? -15.104 0.563 17.083 1.00 53.22 77 GLU A CA 1
ATOM 570 C C . GLU A 1 77 ? -15.800 1.617 17.953 1.00 53.22 77 GLU A C 1
ATOM 572 O O . GLU A 1 77 ? -15.383 1.885 19.077 1.00 53.22 77 GLU A O 1
ATOM 577 N N . THR A 1 78 ? -16.809 2.272 17.392 1.00 56.62 78 THR A N 1
ATOM 578 C CA . THR A 1 78 ? -17.729 3.168 18.090 1.00 56.62 78 THR A CA 1
ATOM 579 C C . THR A 1 78 ? -19.117 2.573 17.970 1.00 56.62 78 THR A C 1
ATOM 581 O O . THR A 1 78 ? -19.446 1.952 16.955 1.00 56.62 78 THR A O 1
ATOM 584 N N . LEU A 1 79 ? -19.921 2.731 19.018 1.00 58.75 79 LEU A N 1
ATOM 585 C CA . LEU A 1 79 ? -21.280 2.203 19.040 1.00 58.75 79 LEU A CA 1
ATOM 586 C C . LEU A 1 79 ? -22.098 2.823 17.898 1.00 58.75 79 LEU A C 1
ATOM 588 O O . LEU A 1 79 ? -22.057 4.035 17.688 1.00 58.75 79 LEU A O 1
ATOM 592 N N . SER A 1 80 ? -22.825 1.989 17.153 1.00 61.19 80 SER A N 1
ATOM 593 C CA . SER A 1 80 ? -23.803 2.469 16.173 1.00 61.19 80 SER A CA 1
ATOM 594 C C . SER A 1 80 ? -24.963 3.179 16.883 1.00 61.19 80 SER A C 1
ATOM 596 O O . SER A 1 80 ? -25.273 2.860 18.030 1.00 61.19 80 SER A O 1
ATOM 598 N N . GLN A 1 81 ? -25.650 4.096 16.199 1.00 62.62 81 GLN A N 1
ATOM 599 C CA . GLN A 1 81 ? -26.802 4.835 16.734 1.00 62.62 81 GLN A CA 1
ATOM 600 C C . GLN A 1 81 ? -27.889 3.910 17.311 1.00 62.62 81 GLN A C 1
ATOM 602 O O . GLN A 1 81 ? -28.455 4.197 18.372 1.00 62.62 81 GLN A O 1
ATOM 607 N N . ASP A 1 82 ? -28.131 2.778 16.649 1.00 64.75 82 ASP A N 1
ATOM 608 C CA . ASP A 1 82 ? -29.095 1.767 17.090 1.00 64.75 82 ASP A CA 1
ATOM 609 C C . ASP A 1 82 ? -28.648 1.094 18.392 1.00 64.75 82 ASP A C 1
ATOM 611 O O . ASP A 1 82 ? -29.442 0.911 19.313 1.00 64.75 82 ASP A O 1
ATOM 615 N N . GLU A 1 83 ? -27.351 0.806 18.511 1.00 66.69 83 GLU A N 1
ATOM 616 C CA . GLU A 1 83 ? -26.760 0.177 19.695 1.00 66.69 83 GLU A CA 1
ATOM 617 C C . GLU A 1 83 ? -26.744 1.138 20.885 1.00 66.69 83 GLU A C 1
ATOM 619 O O . GLU A 1 83 ? -26.971 0.714 22.019 1.00 66.69 83 GLU A O 1
ATOM 624 N N . VAL A 1 84 ? -26.513 2.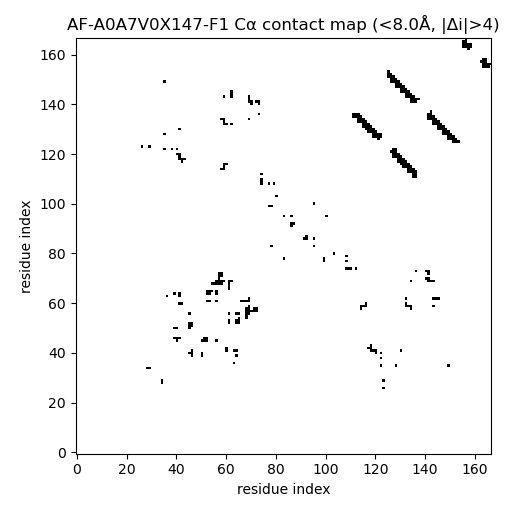436 20.652 1.00 69.31 84 VAL A N 1
ATOM 625 C CA . VAL A 1 84 ? -26.586 3.423 21.734 1.00 69.31 84 VAL A CA 1
ATOM 626 C C . VAL A 1 84 ? -28.029 3.653 22.179 1.00 69.31 84 VAL A C 1
ATOM 628 O O . VAL A 1 84 ? -28.292 3.702 23.381 1.00 69.31 84 VAL A O 1
ATOM 631 N N . SER A 1 85 ? -28.978 3.726 21.241 1.00 72.19 85 SER A N 1
ATOM 632 C CA . SER A 1 85 ? -30.405 3.868 21.562 1.00 72.19 85 SER A CA 1
ATOM 633 C C . SER A 1 85 ? -30.946 2.648 22.314 1.00 72.19 85 SER A C 1
ATOM 635 O O . SER A 1 85 ? -31.712 2.793 23.269 1.00 72.19 85 SER A O 1
ATOM 637 N N . GLU A 1 86 ? -30.506 1.442 21.952 1.00 75.00 86 GLU A N 1
ATOM 638 C CA . GLU A 1 86 ? -30.879 0.209 22.645 1.00 75.00 86 GLU A CA 1
ATOM 639 C C . GLU A 1 86 ? -30.284 0.138 24.060 1.00 75.00 86 GLU A C 1
ATOM 641 O O . GLU A 1 86 ? -31.003 -0.176 25.015 1.00 75.00 86 GLU A O 1
ATOM 646 N N . LYS A 1 87 ? -29.002 0.490 24.230 1.00 73.75 87 LYS A N 1
ATOM 647 C CA . LYS A 1 87 ? -28.342 0.541 25.547 1.00 73.75 87 LYS A CA 1
ATOM 648 C C . LYS A 1 87 ? -28.937 1.610 26.461 1.00 73.75 87 LYS A C 1
ATOM 650 O O . LYS A 1 87 ? -29.160 1.348 27.644 1.00 73.75 87 LYS A O 1
ATOM 655 N N . ALA A 1 88 ? -29.273 2.779 25.913 1.00 74.62 88 ALA A N 1
ATOM 656 C CA . ALA A 1 88 ? -29.982 3.829 26.638 1.00 74.62 88 ALA A CA 1
ATOM 657 C C . ALA A 1 88 ? -31.373 3.355 27.089 1.00 74.62 88 ALA A C 1
ATOM 659 O O . ALA A 1 88 ? -31.744 3.555 28.245 1.00 74.62 88 ALA A O 1
ATOM 660 N N . ARG A 1 89 ? -32.112 2.642 26.223 1.00 77.50 89 ARG A N 1
ATOM 661 C CA . ARG A 1 89 ? -33.418 2.046 26.561 1.00 77.50 89 ARG A CA 1
ATOM 662 C C . ARG A 1 89 ? -33.314 0.968 27.644 1.00 77.50 89 ARG A C 1
ATOM 664 O O . ARG A 1 89 ? -34.235 0.817 28.440 1.00 77.50 89 ARG A O 1
ATOM 671 N N . ARG A 1 90 ? -32.203 0.228 27.686 1.00 80.94 90 ARG A N 1
ATOM 672 C CA . ARG A 1 90 ? -31.902 -0.780 28.719 1.00 80.94 90 ARG A CA 1
ATOM 673 C C . ARG A 1 90 ? -31.409 -0.185 30.044 1.00 80.94 90 ARG A C 1
ATOM 675 O O . ARG A 1 90 ? -31.284 -0.924 31.014 1.00 80.94 90 ARG A O 1
ATOM 682 N N . GLY A 1 91 ? -31.153 1.124 30.108 1.00 75.50 91 GLY A N 1
ATOM 683 C CA . GLY A 1 91 ? -30.647 1.794 31.310 1.00 75.50 91 GLY A CA 1
ATOM 684 C C . GLY A 1 91 ? -29.148 1.590 31.567 1.00 75.50 91 GLY A C 1
ATOM 685 O O . GLY A 1 91 ? -28.643 1.996 32.613 1.00 75.50 91 GLY A O 1
ATOM 686 N N . GLU A 1 92 ? -28.408 1.017 30.614 1.00 75.06 92 GLU A N 1
ATOM 687 C CA . GLU A 1 92 ? -26.961 0.750 30.687 1.00 75.06 92 GLU A CA 1
ATOM 688 C C . GLU A 1 92 ? -26.149 1.988 30.256 1.00 75.06 92 GLU A C 1
ATOM 690 O O . GLU A 1 92 ? -25.262 1.942 29.410 1.00 75.06 92 GLU A O 1
ATOM 695 N N . ILE A 1 93 ? -26.477 3.144 30.842 1.00 65.75 93 ILE A N 1
ATOM 696 C CA . ILE A 1 93 ? -25.920 4.453 30.454 1.00 65.75 93 ILE A CA 1
ATOM 697 C C . ILE A 1 93 ? -24.427 4.563 30.812 1.00 65.75 93 ILE A C 1
ATOM 699 O O . ILE A 1 93 ? -23.687 5.309 30.179 1.00 65.75 93 ILE A O 1
ATOM 703 N N . LYS A 1 94 ? -23.960 3.781 31.794 1.00 69.12 94 LYS A N 1
ATOM 704 C CA . LYS A 1 94 ? -22.558 3.768 32.249 1.00 69.12 94 LYS A CA 1
ATOM 705 C C . LYS A 1 94 ? -21.571 3.281 31.183 1.00 69.12 94 LYS A C 1
ATOM 707 O O . LYS A 1 94 ? -20.390 3.595 31.287 1.00 69.12 94 LYS A O 1
ATOM 712 N N . ASP A 1 95 ? -22.058 2.555 30.179 1.00 68.69 95 ASP A N 1
ATOM 713 C CA . ASP A 1 95 ? -21.236 1.980 29.112 1.00 68.69 95 ASP A CA 1
ATOM 714 C C . ASP A 1 95 ? -21.185 2.863 27.853 1.00 68.69 95 ASP A C 1
ATOM 716 O O . ASP A 1 95 ? -20.547 2.493 26.866 1.00 68.69 95 ASP A O 1
ATOM 720 N N . ILE A 1 96 ? -21.863 4.019 27.862 1.00 70.19 96 ILE A N 1
ATOM 721 C CA . ILE A 1 96 ? -21.849 5.001 26.772 1.00 70.19 96 ILE A CA 1
ATOM 722 C C . ILE A 1 96 ? -20.801 6.064 27.106 1.00 70.19 96 ILE A C 1
ATOM 724 O O . ILE A 1 96 ? -20.923 6.776 28.103 1.00 70.19 96 ILE A O 1
ATOM 728 N N . THR A 1 97 ? -19.766 6.190 26.276 1.00 71.50 97 THR A N 1
ATOM 729 C CA . THR A 1 97 ? -18.687 7.160 26.513 1.00 71.50 97 THR A CA 1
ATOM 730 C C . THR A 1 97 ? -19.026 8.506 25.867 1.00 71.50 97 THR A C 1
ATOM 732 O O . THR A 1 97 ? -19.641 8.558 24.806 1.00 71.50 97 THR A O 1
ATOM 735 N N . GLU A 1 98 ? -18.543 9.624 26.421 1.00 67.94 98 GLU A N 1
ATOM 736 C CA . GLU A 1 98 ? -18.678 10.960 25.803 1.00 67.94 98 GLU A CA 1
ATOM 737 C C . GLU A 1 98 ? -18.158 11.018 24.354 1.00 67.94 98 GLU A C 1
ATOM 739 O O . GLU A 1 98 ? -18.688 11.745 23.518 1.00 67.94 98 GLU A O 1
ATOM 744 N N . LYS A 1 99 ? -17.149 10.205 24.021 1.00 65.06 99 LYS A N 1
ATOM 745 C CA . LYS A 1 99 ? -16.626 10.070 22.651 1.00 65.06 99 LYS A CA 1
ATOM 746 C C . LYS A 1 99 ? -17.623 9.424 21.690 1.00 65.06 99 LYS A C 1
ATOM 748 O O . LYS A 1 99 ? -17.607 9.771 20.513 1.00 65.06 99 LYS A O 1
ATOM 753 N N . ASP A 1 100 ? -18.468 8.523 22.188 1.00 64.19 100 ASP A N 1
ATOM 754 C CA . ASP A 1 100 ? -19.561 7.945 21.408 1.00 64.19 100 ASP A CA 1
ATOM 755 C C . ASP A 1 100 ? -20.626 9.019 21.167 1.00 64.19 100 ASP A C 1
ATOM 757 O O . ASP A 1 100 ? -21.092 9.147 20.043 1.00 64.19 100 ASP A O 1
ATOM 761 N N . LEU A 1 101 ? -20.906 9.857 22.182 1.00 68.62 101 LEU A N 1
ATOM 762 C CA . LEU A 1 101 ? -21.863 10.979 22.158 1.00 68.62 101 LEU A CA 1
ATOM 763 C C . LEU A 1 101 ? -21.502 12.105 21.177 1.00 68.62 101 LEU A C 1
ATOM 765 O O . LEU A 1 101 ? -22.373 12.616 20.476 1.00 68.62 101 LEU A O 1
ATOM 769 N N . ILE A 1 102 ? -20.224 12.468 21.073 1.00 66.06 102 ILE A N 1
ATOM 770 C CA . ILE A 1 102 ? -19.760 13.531 20.163 1.00 66.06 102 ILE A CA 1
ATOM 771 C C . ILE A 1 102 ? -19.935 13.136 18.689 1.00 66.06 102 ILE A C 1
ATOM 773 O O . ILE A 1 102 ? -20.151 13.994 17.834 1.00 66.06 102 ILE A O 1
ATOM 777 N N . ARG A 1 103 ? -19.877 11.838 18.378 1.00 60.09 103 ARG A N 1
ATOM 778 C CA . ARG A 1 103 ? -19.932 11.338 17.001 1.00 60.09 103 ARG A CA 1
ATOM 779 C C . ARG A 1 103 ? -21.328 10.971 16.506 1.00 60.09 103 ARG A C 1
ATOM 781 O O . ARG A 1 103 ? -21.462 10.635 15.338 1.00 60.09 103 ARG A O 1
ATOM 788 N N . PHE A 1 104 ? -22.363 11.144 17.336 1.00 54.44 104 PHE A N 1
ATOM 789 C CA . PHE A 1 104 ? -23.777 11.040 16.930 1.00 54.44 104 PHE A CA 1
ATOM 790 C C . PHE A 1 104 ? -24.151 11.958 15.759 1.00 54.44 104 PHE A C 1
ATOM 792 O O . PHE A 1 104 ? -25.174 11.730 15.122 1.00 54.44 104 PHE A O 1
ATOM 799 N N . SER A 1 105 ? -23.358 13.004 15.500 1.00 54.88 105 SER A N 1
ATOM 800 C CA . SER A 1 105 ? -23.576 13.943 14.396 1.00 54.88 105 SER A CA 1
ATOM 801 C C . SER A 1 105 ? -22.868 13.553 13.090 1.00 54.88 105 SER A C 1
ATOM 803 O O . SER A 1 105 ? -23.168 14.162 12.066 1.00 54.88 105 SER A O 1
ATOM 805 N N . GLU A 1 106 ? -21.935 12.592 13.100 1.00 53.50 106 GLU A N 1
ATOM 806 C CA . GLU A 1 106 ? -21.330 12.051 11.875 1.00 53.50 106 GLU A CA 1
ATOM 807 C C . GLU A 1 106 ? -22.110 10.798 11.469 1.00 53.50 106 GLU A C 1
ATOM 809 O O . GLU A 1 106 ? -21.980 9.723 12.054 1.00 53.50 106 GLU A O 1
ATOM 814 N N . GLU A 1 107 ? -22.974 10.979 10.477 1.00 45.16 107 GLU A N 1
ATOM 815 C CA . GLU A 1 107 ? -23.784 9.944 9.850 1.00 45.16 107 GLU A CA 1
ATOM 816 C C . GLU A 1 107 ? -22.900 8.782 9.347 1.00 45.16 107 GLU A C 1
ATOM 818 O O . GLU A 1 107 ? -21.971 8.983 8.567 1.00 45.16 107 GLU A O 1
ATOM 823 N N . GLY A 1 108 ? -23.197 7.557 9.799 1.00 48.72 108 GLY A N 1
ATOM 824 C CA . GLY A 1 108 ? -22.730 6.319 9.165 1.00 48.72 108 GLY A CA 1
ATOM 825 C C . GLY A 1 108 ? -21.333 5.828 9.559 1.00 48.72 108 GLY A C 1
ATOM 826 O O . GLY A 1 108 ? -20.393 5.879 8.769 1.00 48.72 108 GLY A O 1
ATOM 827 N N . SER A 1 109 ? -21.202 5.221 10.744 1.00 48.41 109 SER A N 1
ATOM 828 C CA . SER A 1 109 ? -20.081 4.307 11.019 1.00 48.41 109 SER A CA 1
ATOM 829 C C . SER A 1 109 ? -20.307 2.996 10.255 1.00 48.41 109 SER A C 1
ATOM 831 O O . SER A 1 109 ? -20.899 2.045 10.770 1.00 48.41 109 SER A O 1
ATOM 833 N N . GLU A 1 110 ? -19.901 2.959 8.985 1.00 53.31 110 GLU A N 1
ATOM 834 C CA . GLU A 1 110 ? -19.874 1.737 8.177 1.00 53.31 110 GLU A CA 1
ATOM 835 C C . GLU A 1 110 ? -18.958 0.709 8.866 1.00 53.31 110 GLU A C 1
ATOM 837 O O . GLU A 1 110 ? -17.729 0.800 8.833 1.00 53.31 110 GLU A O 1
ATOM 842 N N . LYS A 1 111 ? -19.565 -0.291 9.524 1.00 58.00 111 LYS A N 1
ATOM 843 C CA . LYS A 1 111 ? -18.848 -1.380 10.219 1.00 58.00 111 LYS A CA 1
ATOM 844 C C . LYS A 1 111 ? -17.973 -2.212 9.271 1.00 58.00 111 LYS A C 1
ATOM 846 O O . LYS A 1 111 ? -17.056 -2.895 9.724 1.00 58.00 111 LYS A O 1
ATOM 851 N N . ASN A 1 112 ? -18.226 -2.143 7.965 1.00 66.25 112 ASN A N 1
ATOM 852 C CA . ASN A 1 112 ? -17.525 -2.904 6.943 1.00 66.25 112 ASN A CA 1
ATOM 853 C C . ASN A 1 112 ? -16.905 -1.943 5.931 1.00 66.25 112 ASN A C 1
ATOM 855 O O . ASN A 1 112 ? -17.615 -1.166 5.310 1.00 66.25 112 ASN A O 1
ATOM 859 N N . PHE A 1 113 ? -15.593 -2.030 5.729 1.00 78.38 113 PHE A N 1
ATOM 860 C CA . PHE A 1 113 ? -14.924 -1.327 4.639 1.00 78.38 113 PHE A CA 1
ATOM 861 C C . PHE A 1 113 ? -14.248 -2.339 3.711 1.00 78.38 113 PHE A C 1
ATOM 863 O O . PHE A 1 113 ? -13.761 -3.389 4.149 1.00 78.38 113 PHE A O 1
ATOM 870 N N . LEU A 1 114 ? -14.219 -1.999 2.426 1.00 85.75 114 LEU A N 1
ATOM 871 C CA . LEU A 1 114 ? -13.485 -2.701 1.382 1.00 85.75 114 LEU A CA 1
ATOM 872 C C . LEU A 1 114 ? -12.811 -1.648 0.506 1.00 85.75 114 LEU A C 1
ATOM 874 O O . LEU A 1 114 ? -13.481 -0.803 -0.084 1.00 85.75 114 LEU A O 1
ATOM 878 N N . GLN A 1 115 ? -11.489 -1.704 0.408 1.00 89.00 115 GLN A N 1
ATOM 879 C CA . GLN A 1 115 ? -10.710 -0.835 -0.461 1.00 89.00 115 GLN A CA 1
ATOM 880 C C . GLN A 1 115 ? -9.942 -1.685 -1.463 1.00 89.00 115 GLN A C 1
ATOM 882 O O . GLN A 1 115 ? -9.223 -2.600 -1.078 1.00 89.00 115 GLN A O 1
ATOM 887 N N . VAL A 1 116 ? -10.071 -1.371 -2.747 1.00 91.94 116 VAL A N 1
ATOM 888 C CA . VAL A 1 116 ? -9.346 -2.050 -3.826 1.00 91.94 116 VAL A CA 1
ATOM 889 C C . VAL A 1 116 ? -8.415 -1.045 -4.488 1.00 91.94 116 VAL A C 1
ATOM 891 O O . VAL A 1 116 ? -8.788 0.108 -4.698 1.00 91.94 116 VAL A O 1
ATOM 894 N N . GLY A 1 117 ? -7.193 -1.470 -4.791 1.00 89.19 117 GLY A N 1
ATOM 895 C CA . GLY A 1 117 ? -6.173 -0.635 -5.408 1.00 89.19 117 GLY A CA 1
ATOM 896 C C . GLY A 1 117 ? -5.469 -1.374 -6.524 1.00 89.19 117 GLY A C 1
ATOM 897 O O . GLY A 1 117 ? -5.078 -2.529 -6.371 1.00 89.19 117 GLY A O 1
ATOM 898 N N . VAL A 1 118 ? -5.281 -0.682 -7.641 1.00 92.06 118 VAL A N 1
ATOM 899 C CA . VAL A 1 118 ? -4.515 -1.180 -8.780 1.00 92.06 118 VAL A CA 1
ATOM 900 C C . VAL A 1 118 ? -3.443 -0.159 -9.108 1.00 92.06 118 VAL A C 1
ATOM 902 O O . VAL A 1 118 ? -3.699 1.043 -9.104 1.00 92.06 118 VAL A O 1
ATOM 905 N N . SER A 1 119 ? -2.230 -0.629 -9.364 1.00 90.00 119 SER A N 1
ATOM 906 C CA . SER A 1 119 ? -1.119 0.214 -9.793 1.00 90.00 119 SER A CA 1
ATOM 907 C C . SER A 1 119 ? -0.309 -0.532 -10.836 1.00 90.00 119 SER A C 1
ATOM 909 O O . SER A 1 119 ? -0.029 -1.709 -10.657 1.00 90.00 119 SER A O 1
ATOM 911 N N . ALA A 1 120 ? 0.103 0.145 -11.899 1.00 88.25 120 ALA A N 1
ATOM 912 C CA . ALA A 1 120 ? 1.029 -0.402 -12.881 1.00 88.25 120 ALA A CA 1
ATOM 913 C C . ALA A 1 120 ? 2.128 0.621 -13.164 1.00 88.25 120 ALA A C 1
ATOM 915 O O . ALA A 1 120 ? 1.867 1.825 -13.160 1.00 88.25 120 ALA A O 1
ATOM 916 N N . CYS A 1 121 ? 3.352 0.157 -13.386 1.00 82.50 121 CYS A N 1
ATOM 917 C CA . CYS A 1 121 ? 4.470 1.016 -13.746 1.00 82.50 121 CYS A CA 1
ATOM 918 C C . CYS A 1 121 ? 5.451 0.299 -14.672 1.00 82.50 121 CYS A C 1
ATOM 920 O O . CYS A 1 121 ? 5.580 -0.923 -14.651 1.00 82.50 121 CYS A O 1
ATOM 922 N N . MET A 1 122 ? 6.216 1.085 -15.420 1.00 80.38 122 MET A N 1
ATOM 923 C CA . MET A 1 122 ? 7.422 0.606 -16.084 1.00 80.38 122 MET A CA 1
ATOM 924 C C . MET A 1 122 ? 8.584 0.746 -15.092 1.00 80.38 122 MET A C 1
ATOM 926 O O . MET A 1 122 ? 8.855 1.850 -14.621 1.00 80.38 122 MET A O 1
ATOM 930 N N . LEU A 1 123 ? 9.210 -0.368 -14.709 1.00 75.56 123 LEU A N 1
ATOM 931 C CA . LEU A 1 123 ? 10.400 -0.369 -13.848 1.00 75.56 123 LEU A CA 1
ATOM 932 C C . LEU A 1 123 ? 11.665 -0.059 -14.649 1.00 75.56 123 LEU A C 1
ATOM 934 O O . LEU A 1 123 ? 12.571 0.592 -14.137 1.00 75.56 123 LEU A O 1
ATOM 938 N N . ASP A 1 124 ? 11.710 -0.542 -15.887 1.00 71.56 124 ASP A N 1
ATOM 939 C CA . ASP A 1 124 ? 12.781 -0.324 -16.855 1.00 71.56 124 ASP A CA 1
ATOM 940 C C . ASP A 1 124 ? 12.197 -0.453 -18.271 1.00 71.56 124 ASP A C 1
ATOM 942 O O . ASP A 1 124 ? 11.062 -0.906 -18.414 1.00 71.56 124 ASP A O 1
ATOM 946 N N . ILE A 1 125 ? 12.958 -0.106 -19.311 1.00 70.00 125 ILE A N 1
ATOM 947 C CA . ILE A 1 125 ? 12.514 -0.091 -20.722 1.00 70.00 125 ILE A CA 1
ATOM 948 C C . ILE A 1 125 ? 11.837 -1.412 -21.139 1.00 70.00 125 ILE A C 1
ATOM 950 O O . ILE A 1 125 ? 10.917 -1.413 -21.954 1.00 70.00 125 ILE A O 1
ATOM 954 N N . GLU A 1 126 ? 12.245 -2.532 -20.541 1.00 70.44 126 GLU A N 1
ATOM 955 C CA . GLU A 1 126 ? 11.772 -3.880 -20.881 1.00 70.44 126 GLU A CA 1
ATOM 956 C C . GLU A 1 126 ? 11.051 -4.591 -19.725 1.00 70.44 126 GLU A C 1
ATOM 958 O O . GLU A 1 126 ? 10.743 -5.785 -19.826 1.00 70.44 126 GLU A O 1
ATOM 963 N N . ARG A 1 127 ? 10.792 -3.883 -18.615 1.00 73.19 127 ARG A N 1
ATOM 964 C CA . ARG A 1 127 ? 10.167 -4.448 -17.412 1.00 73.19 127 ARG A CA 1
ATOM 965 C C . ARG A 1 127 ? 8.958 -3.648 -16.967 1.00 73.19 127 ARG A C 1
ATOM 967 O O . ARG A 1 127 ? 9.069 -2.509 -16.517 1.00 73.19 127 ARG A O 1
ATOM 974 N N . GLU A 1 128 ? 7.809 -4.303 -16.995 1.00 81.38 128 GLU A N 1
ATOM 975 C CA . GLU A 1 128 ? 6.534 -3.778 -16.520 1.00 81.38 128 GLU A CA 1
ATOM 976 C C . GLU A 1 128 ? 6.169 -4.463 -15.196 1.00 81.38 128 GLU A C 1
ATOM 978 O O . GLU A 1 128 ? 6.365 -5.667 -15.025 1.00 81.38 128 GLU A O 1
ATOM 983 N N . ALA A 1 129 ? 5.649 -3.700 -14.238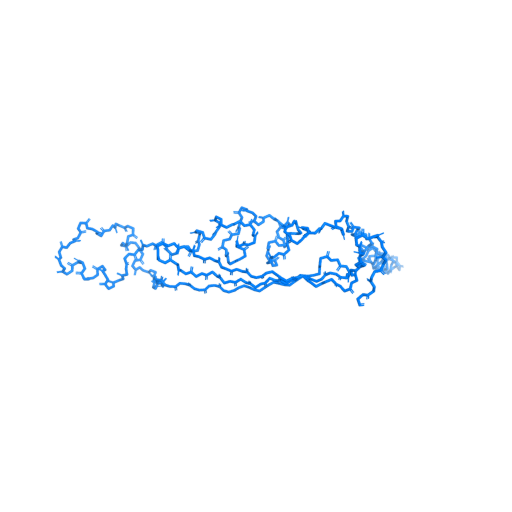 1.00 85.06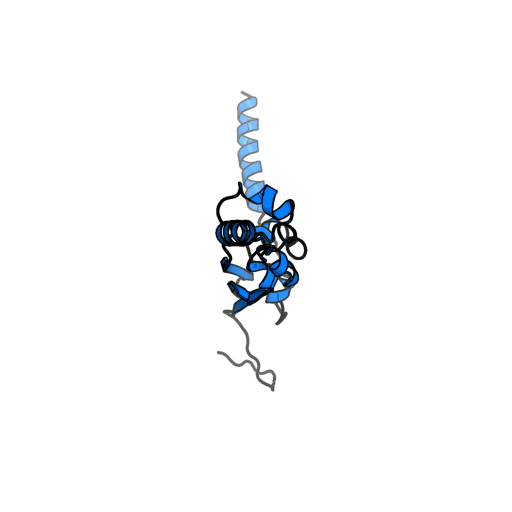 129 ALA A N 1
ATOM 984 C CA . ALA A 1 129 ? 5.166 -4.209 -12.964 1.00 85.06 129 ALA A CA 1
ATOM 985 C C . ALA A 1 129 ? 3.712 -3.801 -12.741 1.00 85.06 129 ALA A C 1
ATOM 987 O O . ALA A 1 129 ? 3.302 -2.687 -13.064 1.00 85.06 129 ALA A O 1
ATOM 988 N N . GLY A 1 130 ? 2.938 -4.719 -12.174 1.00 88.44 130 GLY A N 1
ATOM 989 C CA . GLY A 1 130 ? 1.540 -4.528 -11.824 1.00 88.44 130 GLY A CA 1
ATOM 990 C C . GLY A 1 130 ? 1.283 -4.950 -10.385 1.00 88.44 130 GLY A C 1
ATOM 991 O O . GLY A 1 130 ? 1.844 -5.924 -9.889 1.00 88.44 130 GLY A O 1
ATOM 992 N N . PHE A 1 131 ? 0.433 -4.201 -9.704 1.00 90.50 131 PHE A N 1
ATOM 993 C CA . PHE A 1 131 ? -0.043 -4.458 -8.360 1.00 90.50 131 PHE A CA 1
ATOM 994 C C . PHE A 1 131 ? -1.561 -4.431 -8.371 1.00 90.50 131 PHE A C 1
ATOM 996 O O . PHE A 1 131 ? -2.169 -3.487 -8.879 1.00 90.50 131 PHE A O 1
ATOM 1003 N N . PHE A 1 132 ? -2.152 -5.445 -7.760 1.00 91.62 132 PHE A N 1
ATOM 1004 C CA . PHE A 1 132 ? -3.563 -5.491 -7.425 1.00 91.62 132 PHE A CA 1
ATOM 1005 C C . PHE A 1 132 ? -3.678 -5.816 -5.940 1.00 91.62 132 PHE A C 1
ATOM 1007 O O . PHE A 1 132 ? -3.159 -6.836 -5.499 1.00 91.62 132 PHE A O 1
ATOM 1014 N N . GLY A 1 133 ? -4.349 -4.973 -5.169 1.00 91.06 133 GLY A N 1
ATOM 1015 C CA . GLY A 1 133 ? -4.546 -5.162 -3.738 1.00 91.06 133 GLY A CA 1
ATOM 1016 C C . GLY A 1 133 ? -5.996 -4.958 -3.338 1.00 91.06 133 GLY A C 1
ATOM 1017 O O . GLY A 1 133 ? -6.701 -4.137 -3.922 1.00 91.06 133 GLY A O 1
ATOM 1018 N N . ALA A 1 134 ? -6.422 -5.680 -2.310 1.00 92.38 134 ALA A N 1
ATOM 1019 C CA . ALA A 1 134 ? -7.677 -5.469 -1.614 1.00 92.38 134 ALA A CA 1
ATOM 1020 C C . ALA A 1 134 ? -7.421 -5.438 -0.101 1.00 92.38 134 ALA A C 1
ATOM 1022 O O . ALA A 1 134 ? -6.802 -6.348 0.450 1.00 92.38 134 ALA A O 1
ATOM 1023 N N . ALA A 1 135 ? -7.904 -4.397 0.567 1.00 90.31 135 ALA A N 1
ATOM 1024 C CA . ALA A 1 135 ? -7.942 -4.265 2.016 1.00 90.31 135 ALA A CA 1
ATOM 1025 C C . ALA A 1 135 ? -9.391 -4.386 2.490 1.00 90.31 135 ALA A C 1
ATOM 1027 O O . ALA A 1 135 ? -10.289 -3.771 1.917 1.00 90.31 135 ALA A O 1
ATOM 1028 N N . PHE A 1 136 ? -9.622 -5.194 3.516 1.00 88.38 136 PHE A N 1
ATOM 1029 C CA . PHE A 1 136 ? -10.949 -5.534 4.015 1.00 88.38 136 PHE A CA 1
ATOM 1030 C C . PHE A 1 136 ? -10.944 -5.669 5.538 1.00 88.38 136 PHE A C 1
ATOM 1032 O O . PHE A 1 136 ? -9.909 -5.907 6.169 1.00 88.38 136 PHE A O 1
ATOM 1039 N N . ASN A 1 137 ? -12.122 -5.534 6.143 1.00 85.62 137 ASN A N 1
ATOM 1040 C CA . ASN A 1 137 ? -12.287 -5.775 7.571 1.00 85.62 137 ASN A CA 1
ATOM 1041 C C . ASN A 1 137 ? -12.160 -7.283 7.879 1.00 85.62 137 ASN A C 1
ATOM 1043 O O . ASN A 1 137 ? -12.835 -8.108 7.261 1.00 85.62 137 ASN A O 1
ATOM 1047 N N . LEU A 1 138 ? -11.284 -7.650 8.819 1.00 80.38 138 LEU A N 1
ATOM 1048 C CA . LEU A 1 138 ? -11.033 -9.031 9.236 1.00 80.38 138 LEU A CA 1
ATOM 1049 C C . LEU A 1 138 ? -11.249 -9.149 10.750 1.00 80.38 138 LEU A C 1
ATOM 1051 O O . LEU A 1 138 ? -10.361 -8.862 11.555 1.00 80.38 138 LEU A O 1
ATOM 1055 N N . PHE A 1 139 ? -12.443 -9.597 11.141 1.00 74.69 139 PHE A N 1
ATOM 1056 C CA . PHE A 1 139 ? -12.886 -9.709 12.536 1.00 74.69 139 PHE A CA 1
ATOM 1057 C C . PHE A 1 139 ? -12.764 -8.383 13.315 1.00 74.69 139 PHE A C 1
AT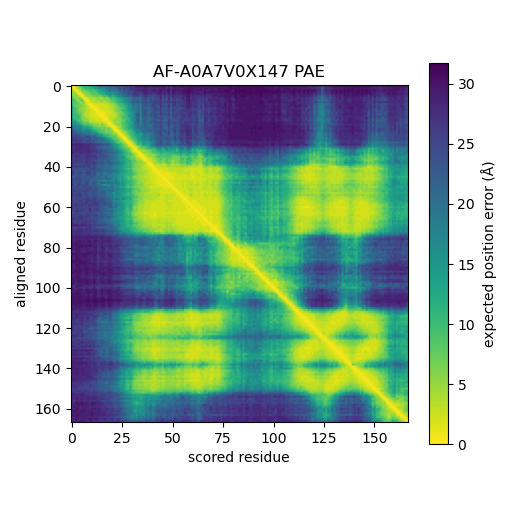OM 1059 O O . PHE A 1 139 ? -13.561 -7.477 13.115 1.00 74.69 139 PHE A O 1
ATOM 1066 N N . LYS A 1 140 ? -11.782 -8.280 14.225 1.00 71.88 140 LYS A N 1
ATOM 1067 C CA . LYS A 1 140 ? -11.476 -7.093 15.049 1.00 71.88 140 LYS A CA 1
ATOM 1068 C C . LYS A 1 140 ? -10.312 -6.270 14.490 1.00 71.88 140 LYS A C 1
ATOM 1070 O O . LYS A 1 140 ? -9.754 -5.422 15.193 1.00 71.88 140 LYS A O 1
ATOM 1075 N N . GLY A 1 141 ? -9.867 -6.555 13.274 1.00 77.38 141 GLY A N 1
ATOM 1076 C CA . GLY A 1 141 ? -8.684 -5.956 12.672 1.00 77.38 141 GLY A CA 1
ATOM 1077 C C . GLY A 1 141 ? -8.872 -5.671 11.192 1.00 77.38 141 GLY A C 1
ATOM 1078 O O . GLY A 1 141 ? -9.946 -5.843 10.630 1.00 77.38 141 GLY A O 1
ATOM 1079 N N . VAL A 1 142 ? -7.793 -5.230 10.561 1.00 86.62 142 VAL A N 1
ATOM 1080 C CA . VAL A 1 142 ? -7.749 -5.009 9.118 1.00 86.62 142 VAL A CA 1
ATOM 1081 C C . VAL A 1 142 ? -6.882 -6.081 8.493 1.00 86.62 142 VAL A C 1
ATOM 1083 O O . VAL A 1 142 ? -5.758 -6.305 8.940 1.00 86.62 142 VAL A O 1
ATOM 1086 N N . GLY A 1 143 ? -7.411 -6.726 7.460 1.00 88.69 143 GLY A N 1
ATOM 1087 C CA . GLY A 1 143 ? -6.661 -7.602 6.576 1.00 88.69 143 GLY A CA 1
ATOM 1088 C C . GLY A 1 143 ? -6.418 -6.919 5.236 1.00 88.69 143 GLY A C 1
ATOM 1089 O O . GLY A 1 143 ? -7.238 -6.137 4.761 1.00 88.69 143 GLY A O 1
ATOM 1090 N N . GLY A 1 144 ? -5.290 -7.226 4.610 1.00 89.88 144 GLY A N 1
ATOM 1091 C CA . GLY A 1 144 ? -5.011 -6.826 3.239 1.00 89.88 144 GLY A CA 1
ATOM 1092 C C . GLY A 1 144 ? -4.346 -7.969 2.495 1.00 89.88 144 GLY A C 1
ATOM 1093 O O . GLY A 1 144 ? -3.451 -8.617 3.032 1.00 89.88 144 GLY A O 1
ATOM 1094 N N . ALA A 1 145 ? -4.790 -8.222 1.271 1.00 91.25 145 ALA A N 1
ATOM 1095 C CA . ALA A 1 145 ? -4.175 -9.179 0.365 1.00 91.25 145 ALA A CA 1
ATOM 1096 C C . ALA A 1 145 ? -3.862 -8.486 -0.958 1.00 91.25 145 ALA A C 1
ATOM 1098 O O . ALA A 1 145 ? -4.667 -7.708 -1.467 1.00 91.25 145 ALA A O 1
ATOM 1099 N N . GLY A 1 146 ? -2.688 -8.764 -1.518 1.00 89.12 146 GLY A N 1
ATOM 1100 C CA . GLY A 1 146 ? -2.277 -8.189 -2.789 1.00 89.12 146 GLY A CA 1
ATOM 1101 C C . GLY A 1 146 ? -1.449 -9.154 -3.616 1.00 89.12 146 GLY A C 1
ATOM 1102 O O . GLY A 1 146 ? -0.739 -10.005 -3.084 1.00 89.12 146 GLY A O 1
ATOM 1103 N N . VAL A 1 147 ? -1.567 -9.007 -4.929 1.00 89.19 147 VAL A N 1
ATOM 1104 C CA . VAL A 1 147 ? -0.833 -9.748 -5.945 1.00 89.19 147 VAL A CA 1
ATOM 1105 C C . VAL A 1 147 ? 0.058 -8.771 -6.694 1.00 89.19 147 VAL A C 1
ATOM 1107 O O . VAL A 1 147 ? -0.376 -7.696 -7.116 1.00 89.19 147 VAL A O 1
ATOM 1110 N N . TYR A 1 148 ? 1.310 -9.177 -6.870 1.00 85.38 148 TYR A N 1
ATOM 1111 C CA . TYR A 1 148 ? 2.309 -8.455 -7.641 1.00 85.38 148 TYR A CA 1
ATOM 1112 C C . TYR A 1 148 ? 2.639 -9.275 -8.880 1.00 85.38 148 TYR A C 1
ATOM 1114 O O . TYR A 1 148 ? 2.893 -10.475 -8.787 1.00 85.38 148 TYR A O 1
ATOM 1122 N N . THR A 1 149 ? 2.641 -8.624 -10.034 1.00 83.31 149 THR A N 1
ATOM 1123 C CA . THR A 1 149 ? 3.061 -9.205 -11.305 1.00 83.31 149 THR A CA 1
ATOM 1124 C C . THR A 1 149 ? 4.226 -8.406 -11.862 1.00 83.31 149 THR A C 1
ATOM 1126 O O . THR A 1 149 ? 4.269 -7.183 -11.733 1.00 83.31 149 THR A O 1
ATOM 1129 N N . ILE A 1 150 ? 5.181 -9.106 -12.464 1.00 79.19 150 ILE A N 1
ATOM 1130 C CA . ILE A 1 150 ? 6.309 -8.510 -13.172 1.00 79.19 150 ILE A CA 1
ATOM 1131 C C . ILE A 1 150 ? 6.395 -9.223 -14.505 1.00 79.19 150 ILE A C 1
ATOM 1133 O O . ILE A 1 150 ? 6.461 -10.451 -14.556 1.00 79.19 150 ILE A O 1
ATOM 1137 N N . GLN A 1 151 ? 6.403 -8.444 -15.571 1.00 77.38 151 GLN A N 1
ATOM 1138 C CA . GLN A 1 151 ? 6.610 -8.931 -16.917 1.00 77.38 151 GLN A CA 1
ATOM 1139 C C . GLN A 1 151 ? 7.914 -8.339 -17.428 1.00 77.38 151 GLN A C 1
ATOM 1141 O O . GLN A 1 151 ? 8.054 -7.124 -17.543 1.00 77.38 151 GLN A O 1
ATOM 1146 N N . SER A 1 152 ? 8.872 -9.213 -17.711 1.00 73.88 152 SER A N 1
ATOM 1147 C CA . SER A 1 152 ? 10.141 -8.852 -18.334 1.00 73.88 152 SER A CA 1
ATOM 1148 C C . SER A 1 152 ? 10.153 -9.454 -19.729 1.00 73.88 152 SER A C 1
ATOM 1150 O O . SER A 1 152 ? 10.010 -10.669 -19.866 1.00 73.88 152 SER A O 1
ATOM 1152 N N . ARG A 1 153 ? 10.286 -8.613 -20.754 1.00 66.88 153 ARG A N 1
ATOM 1153 C CA . ARG A 1 153 ? 10.221 -9.059 -22.153 1.00 66.88 153 ARG A CA 1
ATOM 1154 C C . ARG A 1 153 ? 11.529 -9.660 -22.675 1.00 66.88 153 ARG A C 1
ATOM 1156 O O . ARG A 1 153 ? 11.465 -10.412 -23.637 1.00 66.88 153 ARG A O 1
ATOM 1163 N N . ASP A 1 154 ? 12.657 -9.393 -22.017 1.00 63.78 154 ASP A N 1
ATOM 1164 C CA . ASP A 1 154 ? 13.983 -9.869 -22.434 1.00 63.78 154 ASP A CA 1
ATOM 1165 C C . ASP A 1 154 ? 14.778 -10.438 -21.241 1.00 63.78 154 ASP A C 1
ATOM 1167 O O . ASP A 1 154 ? 15.706 -9.832 -20.707 1.00 63.78 154 ASP A O 1
ATOM 1171 N N . ILE A 1 155 ? 14.348 -11.592 -20.716 1.00 60.97 155 ILE A N 1
ATOM 1172 C CA . ILE A 1 155 ? 15.163 -12.345 -19.749 1.00 60.97 155 ILE A CA 1
ATOM 1173 C C . ILE A 1 155 ? 15.962 -13.385 -20.525 1.00 60.97 155 ILE A C 1
ATOM 1175 O O . ILE A 1 155 ? 15.413 -14.402 -20.948 1.00 60.97 155 ILE A O 1
ATOM 1179 N N . GLU A 1 156 ? 17.272 -13.170 -20.633 1.00 62.41 156 GLU A N 1
ATOM 1180 C CA . GLU A 1 156 ? 18.210 -14.229 -20.996 1.00 62.41 156 GLU A CA 1
ATOM 1181 C C . GLU A 1 156 ? 18.167 -15.324 -19.916 1.00 62.41 156 GLU A C 1
ATOM 1183 O O . GLU A 1 156 ? 18.708 -15.166 -18.817 1.00 62.41 156 GLU A O 1
ATOM 1188 N N . SER A 1 157 ? 17.505 -16.449 -20.195 1.00 61.78 157 SER A N 1
ATOM 1189 C CA . SER A 1 157 ? 17.643 -17.641 -19.359 1.00 61.78 157 SER A CA 1
ATOM 1190 C C . SER A 1 157 ? 18.954 -18.341 -19.681 1.00 61.78 157 SER A C 1
ATOM 1192 O O . SER A 1 157 ? 19.262 -18.605 -20.841 1.00 61.78 157 SER A O 1
ATOM 1194 N N . ARG A 1 158 ? 19.729 -18.660 -18.646 1.00 66.56 158 ARG A N 1
ATOM 1195 C CA . ARG A 1 158 ? 20.891 -19.543 -18.751 1.00 66.56 158 ARG A CA 1
ATOM 1196 C C . ARG A 1 158 ? 20.595 -20.844 -18.027 1.00 66.56 158 ARG A C 1
ATOM 1198 O O . ARG A 1 158 ? 19.963 -20.816 -16.971 1.00 66.56 158 ARG A O 1
ATOM 1205 N N . ASP A 1 159 ? 21.019 -21.958 -18.607 1.00 74.88 159 ASP A N 1
ATOM 1206 C CA . ASP A 1 159 ? 20.933 -23.259 -17.946 1.00 74.88 159 ASP A CA 1
ATOM 1207 C C . ASP A 1 159 ? 21.989 -23.401 -16.832 1.00 74.88 159 ASP A C 1
ATOM 1209 O O . ASP A 1 159 ? 22.812 -22.511 -16.600 1.00 74.88 159 ASP A O 1
ATOM 1213 N N . GLU A 1 160 ? 21.980 -24.542 -16.139 1.00 75.12 160 GLU A N 1
ATOM 1214 C CA . GLU A 1 160 ? 22.951 -24.861 -15.080 1.00 75.12 160 GLU A CA 1
ATOM 1215 C C . GLU A 1 160 ? 24.405 -24.933 -15.590 1.00 75.12 160 GLU A C 1
ATOM 1217 O O . GLU A 1 160 ? 25.342 -24.835 -14.800 1.00 75.12 160 GLU A O 1
ATOM 1222 N N . SER A 1 161 ? 24.606 -25.056 -16.907 1.00 75.69 161 SER A N 1
ATOM 1223 C CA . SER A 1 161 ? 25.915 -25.034 -17.569 1.00 75.69 161 SER A CA 1
ATOM 1224 C C . SER A 1 161 ? 26.340 -23.630 -18.031 1.00 75.69 161 SER A C 1
ATOM 1226 O O . SER A 1 161 ? 27.445 -23.446 -18.542 1.00 75.69 161 SER A O 1
ATOM 1228 N N . GLY A 1 162 ? 25.489 -22.618 -17.820 1.00 67.56 162 GLY A N 1
ATOM 1229 C CA . GLY A 1 162 ? 25.714 -21.234 -18.230 1.00 67.56 162 GLY A CA 1
ATOM 1230 C C . GLY A 1 162 ? 25.437 -20.958 -19.711 1.00 67.56 162 GLY A C 1
ATOM 1231 O O . GLY A 1 162 ? 25.679 -19.831 -20.168 1.00 67.56 162 GLY A O 1
ATOM 1232 N N . ALA A 1 163 ? 24.930 -21.942 -20.458 1.00 76.00 163 ALA A N 1
ATOM 1233 C CA . ALA A 1 163 ? 24.574 -21.800 -21.861 1.00 76.00 163 ALA A CA 1
ATOM 1234 C C . ALA A 1 163 ? 23.256 -21.033 -22.013 1.00 76.00 163 ALA A C 1
ATOM 1236 O O . ALA A 1 163 ? 22.349 -21.133 -21.187 1.00 76.00 163 ALA A O 1
ATOM 1237 N N . PHE A 1 164 ? 23.163 -20.236 -23.078 1.00 68.50 164 PHE A N 1
ATOM 1238 C CA . PHE A 1 164 ? 21.965 -19.463 -23.382 1.00 68.50 164 PHE A CA 1
ATOM 1239 C C . PHE A 1 164 ? 20.814 -20.387 -23.778 1.00 68.50 164 PHE A C 1
ATOM 1241 O O . PHE A 1 164 ? 20.894 -21.102 -24.776 1.00 68.50 164 PHE A O 1
ATOM 1248 N N . VAL A 1 165 ? 19.721 -20.310 -23.029 1.00 69.38 165 VAL A N 1
ATOM 1249 C CA . VAL A 1 165 ? 18.446 -20.932 -23.369 1.00 69.38 165 VAL A CA 1
ATOM 1250 C C . VAL A 1 165 ? 17.554 -19.827 -23.909 1.00 69.38 165 VAL A C 1
ATOM 1252 O O . VAL A 1 165 ? 17.206 -18.889 -23.191 1.00 69.38 165 VAL A O 1
ATOM 1255 N N . LYS A 1 166 ? 17.231 -19.908 -25.198 1.00 56.19 166 LYS A N 1
ATOM 1256 C CA . LYS A 1 166 ? 16.303 -18.982 -25.843 1.00 56.19 166 LYS A CA 1
ATOM 1257 C C . LYS A 1 166 ? 14.880 -19.435 -25.501 1.00 56.19 166 LYS A C 1
ATOM 1259 O O . LYS A 1 166 ? 14.514 -20.546 -25.885 1.00 56.19 166 LYS A O 1
ATOM 1264 N N . ASN A 1 167 ? 14.138 -18.616 -24.754 1.00 56.50 167 ASN A N 1
ATOM 1265 C CA . ASN A 1 167 ? 12.689 -18.787 -24.584 1.00 56.50 167 ASN A CA 1
ATOM 1266 C C . ASN A 1 167 ? 11.941 -18.285 -25.820 1.00 56.50 167 ASN A C 1
ATOM 1268 O O . ASN A 1 167 ? 12.440 -17.328 -26.458 1.00 56.50 167 ASN A O 1
#

Solvent-accessible surface area (backbone atoms only — not comparable to full-atom values): 10333 Å² total; per-residue (Å²): 136,68,71,65,60,55,57,65,55,47,52,59,52,53,53,50,54,65,69,60,74,77,79,73,86,76,74,89,62,85,77,54,96,58,38,82,78,70,62,50,66,71,39,69,69,32,40,75,58,74,49,59,24,62,87,63,29,58,46,41,56,2,70,78,55,26,61,74,24,36,58,68,64,44,71,75,94,61,75,50,74,67,57,50,54,50,34,52,75,70,66,49,54,90,79,61,49,73,73,51,62,70,46,72,79,58,84,77,83,65,88,70,55,78,42,76,39,75,32,72,45,73,81,46,102,55,27,40,37,39,38,42,26,40,23,34,66,44,94,97,44,57,40,67,53,71,50,78,47,75,50,64,80,78,72,84,41,58,50,99,84,66,48,82,45,86,128

pLDDT: mean 73.01, std 13.68, range [45.16, 92.38]

Secondary structure (DSSP, 8-state):
--HHHHHHHHHHHHHHHHHHTT-----TTTT-TTHHHHS--SSHHHHHTTTTHHHH--STTHHHH-GGGGGGGS------HHHHHHHHHTT-GGG--HHHHHGGGS----S--EEEEEEEEEEETTEEEEEEEEEEEETTEEEEEEEEEEEES---EE-TTS-EE--

Mean predicted aligned error: 15.7 Å

Nearest PDB structures (foldseek):
  5bsz-assembly1_A  TM=6.751E-01  e=6.596E-01  Streptoalloteichus sp. ATCC 53650
  1nrf-assembly1_A  TM=3.537E-01  e=7.863E-02  Bacillus licheniformis
  4jnj-assembly3_C  TM=3.610E-01  e=2.612E+00  Streptomyces avidinii

Radius of gyration: 26.69 Å; Cα contacts (8 Å, |Δi|>4): 196; chains: 1; bounding box: 59×73×66 Å